Protein AF-A0A7J8M7Q4-F1 (afdb_monomer)

Solvent-accessible surface area (backbone atoms only — not comparable to full-atom values): 4805 Å² total; per-residue (Å²): 112,68,69,64,51,46,54,54,42,45,73,76,51,61,59,79,54,62,69,59,54,52,53,44,48,71,35,91,90,32,54,67,68,55,51,64,54,49,33,63,74,75,36,58,85,83,50,25,62,55,54,52,50,54,49,55,50,54,52,49,51,52,52,48,53,52,48,55,53,50,49,56,57,59,56,57,63,64,67,76,76,117

Mean predicted aligned error: 9.57 Å

Structure (mmCIF, N/CA/C/O backbone):
data_AF-A0A7J8M7Q4-F1
#
_entry.id   AF-A0A7J8M7Q4-F1
#
loop_
_atom_site.group_PDB
_atom_site.id
_atom_site.type_symbol
_atom_site.label_atom_id
_atom_site.label_alt_id
_atom_site.label_comp_id
_atom_site.label_asym_id
_atom_site.label_entity_id
_atom_site.label_seq_id
_atom_site.pdbx_PDB_ins_code
_atom_site.Cartn_x
_atom_site.Cartn_y
_atom_site.Cartn_z
_atom_site.occupancy
_atom_site.B_iso_or_equiv
_atom_site.auth_seq_id
_atom_site.auth_comp_id
_atom_site.auth_asym_id
_atom_site.auth_atom_id
_atom_site.pdbx_PDB_model_num
ATOM 1 N N . MET A 1 1 ? -25.523 -4.921 15.004 1.00 69.50 1 MET A N 1
ATOM 2 C CA . MET A 1 1 ? -25.501 -4.929 13.517 1.00 69.50 1 MET A CA 1
ATOM 3 C C . MET A 1 1 ? -24.1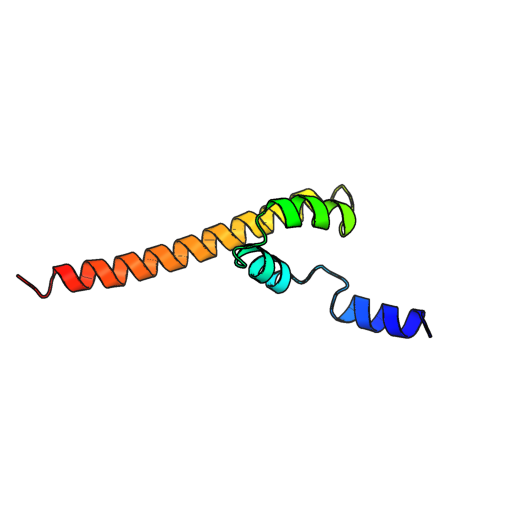61 -4.441 12.975 1.00 69.50 1 MET A C 1
ATOM 5 O O . MET A 1 1 ? -23.564 -5.173 12.196 1.00 69.50 1 MET A O 1
ATOM 9 N N . ALA A 1 2 ? -23.654 -3.293 13.442 1.00 84.75 2 ALA A N 1
ATOM 10 C CA . ALA A 1 2 ? -22.330 -2.772 13.081 1.00 84.75 2 ALA A CA 1
ATOM 11 C C . ALA A 1 2 ? -21.184 -3.785 13.295 1.00 84.75 2 ALA A C 1
ATOM 13 O O . ALA A 1 2 ? -20.432 -4.038 12.364 1.00 84.75 2 ALA A O 1
ATOM 14 N N . GLU A 1 3 ? -21.125 -4.478 14.437 1.00 86.81 3 GLU A N 1
ATOM 15 C CA . GLU A 1 3 ? -20.078 -5.486 14.712 1.00 86.81 3 GLU A CA 1
ATOM 16 C C . GLU A 1 3 ? -20.051 -6.667 13.726 1.00 86.81 3 GLU A C 1
ATOM 18 O O . GLU A 1 3 ? -18.996 -7.217 13.420 1.00 86.81 3 GLU A O 1
ATOM 23 N N . ASN A 1 4 ? -21.208 -7.088 13.203 1.00 87.19 4 ASN A N 1
ATOM 24 C CA . ASN A 1 4 ? -21.255 -8.166 12.208 1.00 87.19 4 ASN A CA 1
ATOM 25 C C . ASN A 1 4 ? -20.774 -7.692 10.836 1.00 87.19 4 ASN A C 1
ATOM 27 O O . ASN A 1 4 ? -20.235 -8.492 10.072 1.00 87.19 4 ASN A O 1
ATOM 31 N N . MET A 1 5 ? -20.978 -6.412 10.518 1.00 89.44 5 MET A N 1
ATOM 32 C CA . MET A 1 5 ? -20.433 -5.809 9.305 1.00 89.44 5 MET A CA 1
ATOM 33 C C . MET A 1 5 ? -18.931 -5.596 9.438 1.00 89.44 5 MET A C 1
ATOM 35 O O . MET A 1 5 ? -18.204 -5.962 8.523 1.00 89.44 5 MET A O 1
ATOM 39 N N . GLN A 1 6 ? -18.477 -5.116 10.596 1.00 84.69 6 GLN A N 1
ATOM 40 C CA . GLN A 1 6 ? -17.063 -4.938 10.900 1.00 84.69 6 GLN A CA 1
ATOM 41 C C . GLN A 1 6 ? -16.306 -6.266 10.830 1.00 84.69 6 GLN A C 1
ATOM 43 O O . GLN A 1 6 ? -15.363 -6.366 10.065 1.00 84.69 6 GLN A O 1
ATOM 48 N N . ARG A 1 7 ? -16.805 -7.350 11.441 1.00 87.06 7 ARG A N 1
ATOM 49 C CA . ARG A 1 7 ? -16.172 -8.680 11.314 1.00 87.06 7 ARG A CA 1
ATOM 50 C C . ARG A 1 7 ? -16.059 -9.188 9.876 1.00 87.06 7 ARG A C 1
ATOM 52 O O . ARG A 1 7 ? -15.096 -9.870 9.540 1.00 87.06 7 ARG A O 1
ATOM 59 N N . LYS A 1 8 ? -17.052 -8.912 9.023 1.00 85.12 8 LYS A N 1
ATOM 60 C CA . LYS A 1 8 ? -16.971 -9.264 7.596 1.00 85.12 8 LYS A CA 1
ATOM 61 C C . LYS A 1 8 ? -15.976 -8.369 6.868 1.00 85.12 8 LYS A C 1
ATOM 63 O O . LYS A 1 8 ? -15.264 -8.867 6.006 1.00 85.12 8 LYS A O 1
ATOM 68 N N . PHE A 1 9 ? -15.943 -7.085 7.208 1.00 81.25 9 PHE A N 1
ATOM 69 C CA . PHE A 1 9 ? -14.973 -6.146 6.676 1.00 81.25 9 PHE A CA 1
ATOM 70 C C . PHE A 1 9 ? -13.562 -6.592 7.053 1.00 81.25 9 PHE A C 1
ATOM 72 O O . PHE A 1 9 ? -12.805 -6.936 6.162 1.00 81.25 9 PHE A O 1
ATOM 79 N N . ASP A 1 10 ? -13.264 -6.761 8.337 1.00 81.56 10 ASP A N 1
ATOM 80 C CA . ASP A 1 10 ? -11.956 -7.194 8.832 1.00 81.56 10 ASP A CA 1
ATOM 81 C C . ASP A 1 10 ? -11.523 -8.537 8.221 1.00 81.56 10 ASP A C 1
ATOM 83 O O . ASP A 1 10 ? -10.367 -8.716 7.851 1.00 81.56 10 ASP A O 1
ATOM 87 N N . LYS A 1 11 ? -12.463 -9.470 8.008 1.00 83.06 11 LYS A N 1
ATOM 88 C CA . LYS A 1 11 ? -12.179 -10.758 7.355 1.00 83.06 11 LYS A CA 1
ATOM 89 C C . LYS A 1 11 ? -11.682 -10.628 5.907 1.00 83.06 11 LYS A C 1
ATOM 91 O O . LYS A 1 11 ? -10.900 -11.469 5.473 1.00 83.06 11 LYS A O 1
ATOM 96 N N . TYR A 1 12 ? -12.180 -9.657 5.142 1.00 74.94 12 TYR A N 1
ATOM 97 C CA . TYR A 1 12 ? -11.868 -9.515 3.709 1.00 74.94 12 TYR A CA 1
ATOM 98 C C . TYR A 1 12 ? -10.978 -8.302 3.387 1.00 74.94 12 TYR A C 1
ATOM 100 O O . TYR A 1 12 ? -10.405 -8.238 2.302 1.00 74.94 12 TYR A O 1
ATOM 108 N N . TRP A 1 13 ? -10.883 -7.355 4.317 1.00 69.56 13 TRP A N 1
ATOM 109 C CA . TRP A 1 13 ? -10.315 -6.016 4.157 1.00 69.56 13 TRP A CA 1
ATOM 110 C C . TRP A 1 13 ? -9.542 -5.528 5.394 1.00 69.56 13 TRP A C 1
ATOM 112 O O . TRP A 1 13 ? -9.089 -4.386 5.391 1.00 69.56 13 TRP A O 1
ATOM 122 N N . GLY A 1 14 ? -9.414 -6.342 6.453 1.00 66.88 14 GLY A N 1
ATOM 123 C CA . GLY A 1 14 ? -8.772 -5.948 7.718 1.00 66.88 14 GLY A CA 1
ATOM 124 C C . GLY A 1 14 ? -7.280 -5.648 7.597 1.00 66.88 14 GLY A C 1
ATOM 125 O O . GLY A 1 14 ? -6.758 -4.839 8.352 1.00 66.88 14 GLY A O 1
ATOM 126 N N . GLU A 1 15 ? -6.620 -6.225 6.595 1.00 68.00 15 GLU A N 1
ATOM 127 C CA . GLU A 1 15 ? -5.350 -5.727 6.072 1.00 68.00 15 GLU A CA 1
ATOM 128 C C . GLU A 1 15 ? -5.616 -5.176 4.668 1.00 68.00 15 GLU A 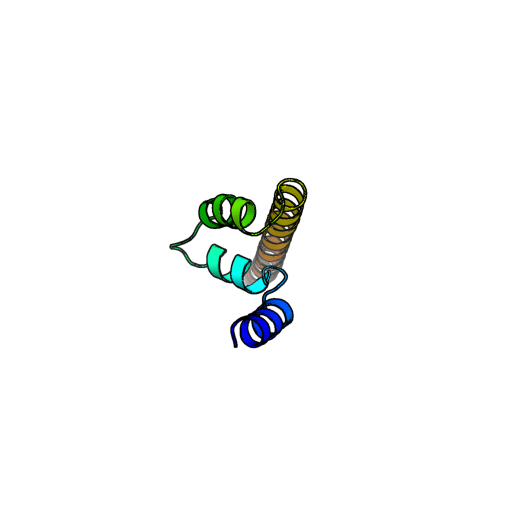C 1
ATOM 130 O O . GLU A 1 15 ? -6.372 -5.777 3.895 1.00 68.00 15 GLU A O 1
ATOM 135 N N . CYS A 1 16 ? -5.052 -4.010 4.329 1.00 68.00 16 CYS A N 1
ATOM 136 C CA . CYS A 1 16 ? -5.317 -3.392 3.031 1.00 68.00 16 CYS A CA 1
ATOM 137 C C . CYS A 1 16 ? -4.882 -4.357 1.923 1.00 68.00 16 CYS A C 1
ATOM 139 O O . CYS A 1 16 ? -3.698 -4.682 1.804 1.00 68.00 16 CYS A O 1
ATOM 141 N N . ASN A 1 17 ? -5.841 -4.824 1.120 1.00 73.06 17 ASN A N 1
ATOM 142 C CA . ASN A 1 17 ? -5.567 -5.801 0.079 1.00 73.06 17 ASN A CA 1
ATOM 143 C C . ASN A 1 17 ? -4.608 -5.189 -0.949 1.00 73.06 17 ASN A C 1
ATOM 145 O O . ASN A 1 17 ? -4.956 -4.277 -1.704 1.00 73.06 17 ASN A O 1
ATOM 149 N N . PHE A 1 18 ? -3.391 -5.717 -0.972 1.00 75.69 18 PHE A N 1
ATOM 150 C CA . PHE A 1 18 ? -2.297 -5.241 -1.807 1.00 75.69 18 PHE A CA 1
ATOM 151 C C . PHE A 1 18 ? -2.658 -5.189 -3.293 1.00 75.69 18 PHE A C 1
ATOM 153 O O . PHE A 1 18 ? -2.236 -4.280 -4.005 1.00 75.69 18 PHE A O 1
ATOM 160 N N . LEU A 1 19 ? -3.506 -6.116 -3.751 1.00 79.12 19 LEU A N 1
ATOM 161 C CA . LEU A 1 19 ? -3.992 -6.158 -5.131 1.00 79.12 19 LEU A CA 1
ATOM 162 C C . LEU A 1 19 ? -4.767 -4.897 -5.506 1.00 79.12 19 LEU A C 1
ATOM 164 O O . LEU A 1 19 ? -4.654 -4.407 -6.624 1.00 79.12 19 LEU A O 1
ATOM 168 N N . ILE A 1 20 ? -5.529 -4.350 -4.565 1.00 80.50 20 ILE A N 1
ATOM 169 C CA . ILE A 1 20 ? -6.337 -3.151 -4.787 1.00 80.50 20 ILE A CA 1
ATOM 170 C C . ILE A 1 20 ? -5.444 -1.920 -4.813 1.00 80.50 20 ILE A C 1
ATOM 172 O O . ILE A 1 20 ? -5.671 -1.020 -5.615 1.00 80.50 20 ILE A O 1
ATOM 176 N N . CYS A 1 21 ? -4.384 -1.917 -4.007 1.00 81.12 21 CYS A N 1
ATOM 177 C CA . CYS A 1 21 ? -3.367 -0.873 -4.043 1.00 81.12 21 CYS A CA 1
ATOM 178 C C . CYS A 1 21 ? -2.631 -0.878 -5.388 1.00 81.12 21 CYS A C 1
ATOM 180 O O . CYS A 1 21 ? -2.534 0.161 -6.035 1.00 81.12 21 CYS A O 1
ATOM 182 N N . ILE A 1 22 ? -2.191 -2.052 -5.854 1.00 82.69 22 ILE A N 1
ATOM 183 C CA . ILE A 1 22 ? -1.549 -2.211 -7.166 1.00 82.69 22 ILE A CA 1
ATOM 184 C C . ILE A 1 22 ? -2.503 -1.785 -8.290 1.00 82.69 22 ILE A C 1
ATOM 186 O O . ILE A 1 22 ? -2.113 -0.999 -9.148 1.00 82.69 22 ILE A O 1
ATOM 190 N N . ALA A 1 23 ? -3.760 -2.235 -8.269 1.00 84.38 23 ALA A N 1
ATOM 191 C CA . ALA A 1 23 ? -4.757 -1.837 -9.262 1.00 84.38 23 ALA A CA 1
ATOM 192 C C . ALA A 1 23 ? -4.997 -0.318 -9.261 1.00 84.38 23 ALA A C 1
ATOM 194 O O . ALA A 1 23 ? -5.076 0.290 -10.325 1.00 84.38 23 ALA A O 1
ATOM 195 N N . ALA A 1 24 ? -5.059 0.303 -8.079 1.00 83.56 24 ALA A N 1
ATOM 196 C CA . ALA A 1 24 ? -5.199 1.748 -7.949 1.00 83.56 24 ALA A CA 1
ATOM 197 C C . ALA A 1 24 ? -3.980 2.496 -8.503 1.00 83.56 24 ALA A C 1
ATOM 199 O O . ALA A 1 24 ? -4.153 3.530 -9.125 1.00 83.56 24 ALA A O 1
ATOM 200 N N . ILE A 1 25 ? -2.766 1.982 -8.315 1.00 83.50 25 ILE A N 1
ATOM 201 C CA . ILE A 1 25 ? -1.525 2.580 -8.836 1.00 83.50 25 ILE A CA 1
ATOM 202 C C . ILE A 1 25 ? -1.414 2.473 -10.357 1.00 83.50 25 ILE A C 1
ATOM 204 O O . ILE A 1 25 ? -0.877 3.369 -11.011 1.00 83.50 25 ILE A O 1
ATOM 208 N N . LEU A 1 26 ? -1.844 1.336 -10.902 1.00 82.06 26 LEU A N 1
ATOM 209 C CA . LEU A 1 26 ? -1.834 1.081 -12.339 1.00 82.06 26 LEU A CA 1
ATOM 210 C C . LEU A 1 26 ? -2.950 1.856 -13.058 1.00 82.06 26 LEU A C 1
ATOM 212 O O . LEU A 1 26 ? -2.866 2.061 -14.268 1.00 82.06 26 LEU A O 1
ATOM 216 N N . ASP A 1 27 ? -3.966 2.334 -12.332 1.00 82.81 27 ASP A N 1
ATOM 217 C CA . ASP A 1 27 ? -4.923 3.304 -12.858 1.00 82.81 27 ASP A CA 1
ATOM 218 C C . ASP A 1 27 ? -4.214 4.643 -13.113 1.00 82.81 27 ASP A C 1
ATOM 220 O O . ASP A 1 27 ? -3.676 5.287 -12.211 1.00 82.81 27 ASP A O 1
ATOM 224 N N . LEU A 1 28 ? -4.254 5.103 -14.365 1.00 72.44 28 LEU A N 1
ATOM 225 C CA . LEU A 1 28 ? -3.588 6.323 -14.829 1.00 72.44 28 LEU A CA 1
ATOM 226 C C . LEU A 1 28 ? -3.954 7.578 -14.011 1.00 72.44 28 LEU A C 1
ATOM 228 O O . LEU A 1 28 ? -3.194 8.553 -13.995 1.00 72.44 28 LEU A O 1
ATOM 232 N N . ARG A 1 29 ? -5.118 7.564 -13.347 1.00 73.81 29 ARG A N 1
ATOM 233 C CA . ARG A 1 29 ? -5.641 8.668 -12.527 1.00 73.81 29 ARG A CA 1
ATOM 234 C C . ARG A 1 29 ? -5.013 8.728 -11.136 1.00 73.81 29 ARG A C 1
ATOM 236 O O . ARG A 1 29 ? -4.989 9.799 -10.530 1.00 73.81 29 ARG A O 1
ATOM 243 N N . SER A 1 30 ? -4.495 7.611 -10.641 1.00 64.88 30 SER A N 1
ATOM 244 C CA . SER A 1 30 ? -4.109 7.430 -9.246 1.00 64.88 30 SER A CA 1
ATOM 245 C C . SER A 1 30 ? -2.635 7.034 -9.166 1.00 64.88 30 SER A C 1
ATOM 247 O O . SER A 1 30 ? -2.241 5.905 -9.409 1.00 64.88 30 SER A O 1
ATOM 249 N N . LYS A 1 31 ? -1.771 8.002 -8.839 1.00 75.00 31 LYS A N 1
ATOM 250 C CA . LYS A 1 31 ? -0.324 7.771 -8.658 1.00 75.00 31 LYS A CA 1
ATOM 251 C C . LYS A 1 31 ? -0.008 7.294 -7.233 1.00 75.00 31 LYS A C 1
ATOM 253 O O . LYS A 1 31 ? -0.879 7.303 -6.367 1.00 75.00 31 LYS A O 1
ATOM 258 N N . MET A 1 32 ? 1.276 7.025 -6.956 1.00 79.19 32 MET A N 1
ATOM 259 C CA . MET A 1 32 ? 1.799 6.728 -5.604 1.00 79.19 32 MET A CA 1
ATOM 260 C C . MET A 1 32 ? 1.299 7.666 -4.505 1.00 79.19 32 MET A C 1
ATOM 262 O O . MET A 1 32 ? 1.085 7.221 -3.387 1.00 79.19 32 MET A O 1
ATOM 266 N N . LYS A 1 33 ? 1.043 8.939 -4.831 1.00 80.81 33 LYS A N 1
ATOM 267 C CA . LYS A 1 33 ? 0.555 9.937 -3.871 1.00 80.81 33 LYS A CA 1
ATOM 268 C C . LYS A 1 33 ? -0.730 9.516 -3.154 1.00 80.81 33 LYS A C 1
ATOM 270 O O . LYS A 1 33 ? -0.922 9.895 -2.004 1.00 80.81 33 LYS A O 1
ATOM 275 N N . LEU A 1 34 ? -1.611 8.768 -3.828 1.00 80.75 34 LEU A N 1
ATOM 276 C CA . LEU A 1 34 ? -2.831 8.264 -3.200 1.00 80.75 34 LEU A CA 1
ATOM 277 C C . LEU A 1 34 ? -2.486 7.258 -2.101 1.00 80.75 34 LEU A C 1
ATOM 279 O O . LEU A 1 34 ? -3.057 7.325 -1.023 1.00 80.75 34 LEU A O 1
ATOM 283 N N . ILE A 1 35 ? -1.517 6.378 -2.349 1.00 82.25 35 ILE A N 1
ATOM 284 C CA . ILE A 1 35 ? -1.089 5.385 -1.369 1.00 82.25 35 ILE A CA 1
ATOM 285 C C . ILE A 1 35 ? -0.329 6.029 -0.215 1.00 82.25 35 ILE A C 1
ATOM 287 O O . ILE A 1 35 ? -0.623 5.707 0.933 1.00 82.25 35 ILE A O 1
ATOM 291 N N . ASP A 1 36 ? 0.573 6.972 -0.498 1.00 82.19 36 ASP A N 1
ATOM 292 C CA . ASP A 1 36 ? 1.299 7.701 0.548 1.00 82.19 36 ASP A CA 1
ATOM 293 C C . ASP A 1 36 ? 0.320 8.352 1.540 1.00 82.19 36 ASP A C 1
ATOM 295 O O . ASP A 1 36 ? 0.537 8.316 2.747 1.00 82.19 36 ASP A O 1
ATOM 299 N N . PHE A 1 37 ? -0.804 8.884 1.047 1.00 82.50 37 PHE A N 1
ATOM 300 C CA . PHE A 1 37 ? -1.860 9.424 1.899 1.00 82.50 37 PHE A CA 1
ATOM 301 C C . PHE A 1 37 ? -2.688 8.325 2.580 1.00 82.50 37 PHE A C 1
ATOM 303 O O . PHE A 1 37 ? -2.869 8.344 3.796 1.00 82.50 37 PHE A O 1
ATOM 310 N N . SER A 1 38 ? -3.203 7.361 1.813 1.00 82.44 38 SER A N 1
ATOM 311 C CA . SER A 1 38 ? -4.119 6.338 2.321 1.00 82.44 38 SER A CA 1
ATOM 312 C C . SER A 1 38 ? -3.470 5.431 3.361 1.00 82.44 38 SER A C 1
ATOM 314 O O . SER A 1 38 ? -4.127 5.060 4.329 1.00 82.44 38 SER A O 1
ATOM 316 N N . PHE A 1 39 ? -2.193 5.086 3.214 1.00 82.31 39 PHE A N 1
ATOM 317 C CA . PHE A 1 39 ? -1.530 4.176 4.147 1.00 82.31 39 PHE A CA 1
ATOM 318 C C . PHE A 1 39 ? -1.231 4.843 5.485 1.00 82.31 39 PHE A C 1
ATOM 320 O O . PHE A 1 39 ? -1.325 4.167 6.502 1.00 82.31 39 PHE A O 1
ATOM 327 N N . CYS A 1 40 ? -1.002 6.160 5.510 1.00 80.75 40 CYS A N 1
ATOM 328 C CA . CYS A 1 40 ? -0.938 6.919 6.762 1.00 80.75 40 CYS A CA 1
ATOM 329 C C . CYS A 1 40 ? -2.271 6.913 7.535 1.00 80.75 40 CYS A C 1
ATOM 331 O O . CYS A 1 40 ? -2.279 7.147 8.737 1.00 80.75 40 CYS A O 1
ATOM 333 N N . VAL A 1 41 ? -3.400 6.682 6.852 1.00 81.88 41 VAL A N 1
ATOM 334 C CA . VAL A 1 41 ? -4.744 6.661 7.460 1.00 81.88 41 VAL A CA 1
ATOM 335 C C . VAL A 1 41 ? -5.185 5.242 7.835 1.00 81.88 41 VAL A C 1
ATOM 337 O O . VAL A 1 41 ? -5.928 5.065 8.796 1.00 81.88 41 VAL A O 1
ATOM 340 N N . ILE A 1 42 ? -4.764 4.235 7.065 1.00 81.88 42 ILE A N 1
ATOM 341 C CA . ILE A 1 42 ? -5.210 2.840 7.214 1.00 81.88 42 ILE A CA 1
ATOM 342 C C . ILE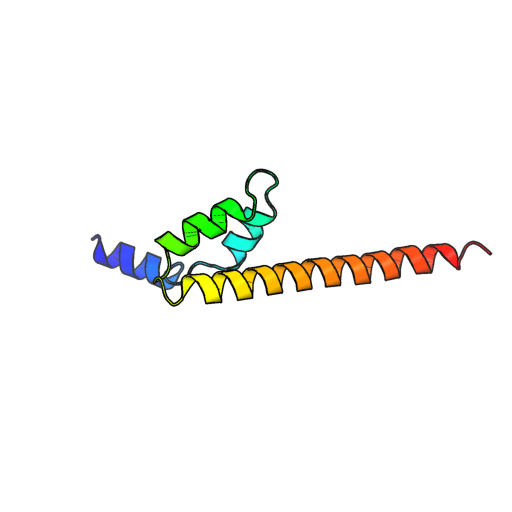 A 1 42 ? -4.301 2.049 8.162 1.00 81.88 42 ILE A C 1
ATOM 344 O O . ILE A 1 42 ? -4.783 1.162 8.863 1.00 81.88 42 ILE A O 1
ATOM 348 N N . TYR A 1 43 ? -3.003 2.356 8.191 1.00 81.31 43 TYR A N 1
ATOM 349 C CA . TYR A 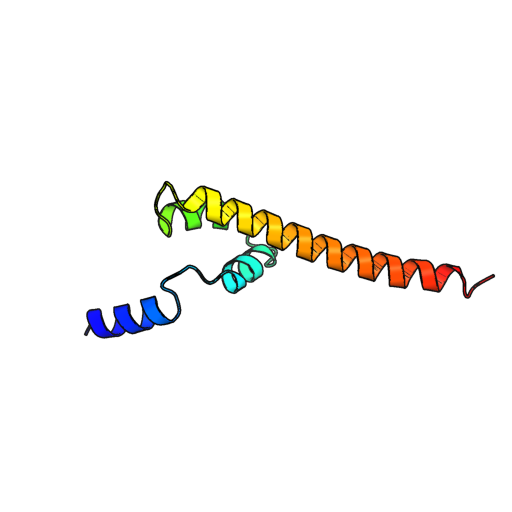1 43 ? -2.022 1.659 9.019 1.00 81.31 43 TYR A CA 1
ATOM 350 C C . TYR A 1 43 ? -1.568 2.524 10.196 1.00 81.31 43 TYR A C 1
ATOM 352 O O . TYR A 1 43 ? -1.610 3.751 10.143 1.00 81.31 43 TYR A O 1
ATOM 360 N N . PHE A 1 44 ? -1.095 1.871 11.259 1.00 79.88 44 PHE A N 1
ATOM 361 C CA . PHE A 1 44 ? -0.390 2.555 12.340 1.00 79.88 44 PHE A CA 1
ATOM 362 C C . PHE A 1 44 ? 0.896 3.209 11.813 1.00 79.88 44 PHE A C 1
ATOM 364 O O . PHE A 1 44 ? 1.503 2.718 10.861 1.00 79.88 44 PHE A O 1
ATOM 371 N N . GLU A 1 45 ? 1.326 4.294 12.460 1.00 79.50 45 GLU A N 1
ATOM 372 C CA . GLU A 1 45 ? 2.459 5.136 12.039 1.00 79.50 45 GLU A CA 1
ATOM 373 C C . GLU A 1 45 ? 3.766 4.341 11.835 1.00 79.50 45 GLU A C 1
ATOM 375 O O . GLU A 1 45 ? 4.541 4.628 10.928 1.00 79.50 45 GLU A O 1
ATOM 380 N N . GLU A 1 46 ? 3.958 3.278 12.619 1.00 82.38 46 GLU A N 1
ATOM 381 C CA . GLU A 1 46 ? 5.094 2.349 12.538 1.00 82.38 46 GLU A CA 1
ATOM 382 C C . GLU A 1 46 ? 5.015 1.387 11.331 1.00 82.38 46 GLU A C 1
ATOM 384 O O . GLU A 1 46 ? 6.038 1.014 10.756 1.00 82.38 46 GLU A O 1
ATOM 389 N N . GLU A 1 47 ? 3.808 0.981 10.918 1.00 82.88 47 GLU A N 1
ATOM 390 C CA . GLU A 1 47 ? 3.597 -0.057 9.894 1.00 82.88 47 GLU A CA 1
ATOM 391 C C . GLU A 1 47 ? 3.430 0.539 8.486 1.00 82.88 47 GLU A C 1
ATOM 393 O O . GLU A 1 47 ? 3.808 -0.079 7.486 1.00 82.88 47 GLU A O 1
ATOM 398 N N . ALA A 1 48 ? 2.931 1.777 8.386 1.00 84.31 48 ALA A N 1
ATOM 399 C CA . ALA A 1 48 ? 2.727 2.454 7.105 1.00 84.31 48 ALA A CA 1
ATOM 400 C C . ALA A 1 48 ? 4.009 2.533 6.240 1.00 84.31 48 ALA A C 1
ATOM 402 O O . ALA A 1 48 ? 3.942 2.164 5.061 1.00 84.31 48 ALA A O 1
ATOM 403 N N . PRO A 1 49 ? 5.193 2.922 6.768 1.00 87.12 49 PRO A N 1
ATOM 404 C CA . PRO A 1 49 ? 6.421 2.984 5.974 1.00 87.12 49 PRO A CA 1
ATOM 405 C C . PRO A 1 49 ? 6.848 1.613 5.443 1.00 87.12 49 PRO A C 1
ATOM 407 O O . PRO A 1 49 ? 7.293 1.493 4.297 1.00 87.12 49 PRO A O 1
ATOM 410 N N . ARG A 1 50 ? 6.681 0.566 6.260 1.00 88.19 50 ARG A N 1
ATOM 411 C CA . ARG A 1 50 ? 7.009 -0.812 5.888 1.00 88.19 50 ARG A CA 1
ATOM 412 C C . ARG A 1 50 ? 6.119 -1.292 4.747 1.00 88.19 50 ARG A C 1
ATOM 414 O O . ARG A 1 50 ? 6.630 -1.820 3.758 1.00 88.19 50 ARG A O 1
ATOM 421 N N . GLN A 1 51 ? 4.817 -1.041 4.836 1.00 85.25 51 GLN A N 1
ATOM 422 C CA . GLN A 1 51 ? 3.875 -1.465 3.807 1.00 85.25 51 GLN A CA 1
ATOM 423 C C . GLN A 1 51 ? 4.065 -0.700 2.486 1.00 85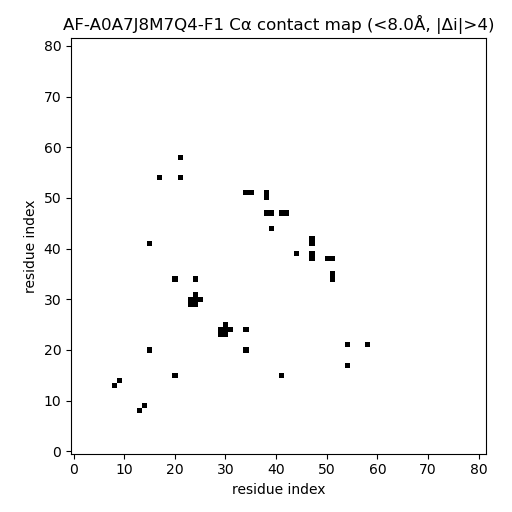.25 51 GLN A C 1
ATOM 425 O O . GLN A 1 51 ? 3.992 -1.297 1.409 1.00 85.25 51 GLN A O 1
ATOM 430 N N . ILE A 1 52 ? 4.400 0.596 2.547 1.00 86.56 52 ILE A N 1
ATOM 431 C CA . ILE A 1 52 ? 4.771 1.389 1.362 1.00 86.56 52 ILE A CA 1
ATOM 432 C C . ILE A 1 52 ? 6.030 0.815 0.696 1.00 86.56 52 ILE A C 1
ATOM 434 O O . ILE A 1 52 ? 6.082 0.701 -0.532 1.00 86.56 52 ILE A O 1
ATOM 438 N N . LEU A 1 53 ? 7.042 0.427 1.479 1.00 89.25 53 LEU A N 1
ATOM 439 C CA . LEU A 1 53 ? 8.280 -0.146 0.947 1.00 89.25 53 LEU A CA 1
ATOM 440 C C . LEU A 1 53 ? 8.029 -1.467 0.213 1.00 89.25 53 LEU A C 1
ATOM 442 O O . LEU A 1 53 ? 8.489 -1.625 -0.921 1.00 89.25 53 LEU A O 1
ATOM 446 N N . ILE A 1 54 ? 7.271 -2.381 0.828 1.00 88.19 54 ILE A N 1
ATOM 447 C CA . ILE A 1 54 ? 6.881 -3.650 0.194 1.00 88.19 54 ILE A CA 1
ATOM 448 C C . ILE A 1 54 ? 6.168 -3.356 -1.128 1.00 88.19 54 ILE A C 1
ATOM 450 O O . ILE A 1 54 ? 6.435 -4.002 -2.137 1.00 88.19 54 ILE A O 1
ATOM 454 N N . MET A 1 55 ? 5.323 -2.325 -1.161 1.00 86.25 55 MET A N 1
ATOM 455 C CA . MET A 1 55 ? 4.518 -2.028 -2.341 1.00 86.25 55 MET A CA 1
ATOM 456 C C . MET A 1 55 ? 5.364 -1.495 -3.488 1.00 86.25 55 MET A C 1
ATOM 458 O O . MET A 1 55 ? 5.215 -1.936 -4.629 1.00 86.25 55 MET A O 1
ATOM 462 N N . ARG A 1 56 ? 6.307 -0.600 -3.184 1.00 88.31 56 ARG A N 1
ATOM 463 C CA . ARG A 1 56 ? 7.291 -0.123 -4.162 1.00 88.31 56 ARG A CA 1
ATOM 464 C C . ARG A 1 56 ? 8.135 -1.272 -4.704 1.00 88.31 56 ARG A C 1
ATOM 466 O O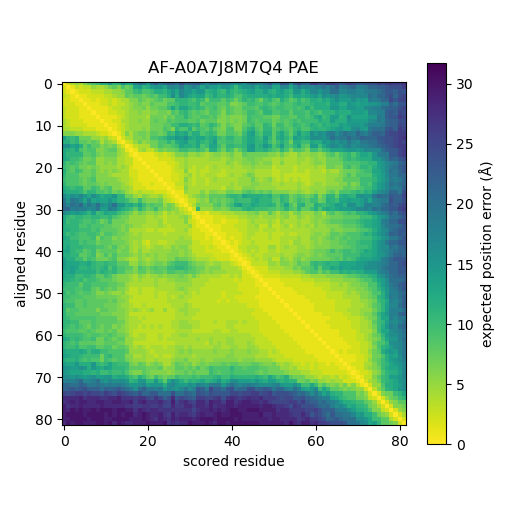 . ARG A 1 56 ? 8.374 -1.314 -5.907 1.00 88.31 56 ARG A O 1
ATOM 473 N N . HIS A 1 57 ? 8.539 -2.206 -3.844 1.00 90.31 57 HIS A N 1
ATOM 474 C CA . HIS A 1 57 ? 9.289 -3.387 -4.259 1.00 90.31 57 HIS A CA 1
ATOM 475 C C . HIS A 1 57 ? 8.466 -4.286 -5.193 1.00 90.31 57 HIS A C 1
ATOM 477 O O . HIS A 1 57 ? 8.940 -4.648 -6.265 1.00 90.31 57 HIS A O 1
ATOM 483 N N . SER A 1 58 ? 7.211 -4.594 -4.851 1.00 88.25 58 SER A N 1
ATOM 484 C CA . SER A 1 58 ? 6.333 -5.411 -5.703 1.00 88.25 58 SER A CA 1
ATOM 485 C C . SER A 1 58 ? 6.094 -4.793 -7.082 1.00 88.25 58 SER A C 1
ATOM 487 O O . SER A 1 58 ? 6.080 -5.509 -8.078 1.00 88.25 58 SER A O 1
ATOM 489 N N . LEU A 1 59 ? 5.934 -3.470 -7.161 1.00 88.12 59 LEU A N 1
ATOM 490 C CA . LEU A 1 59 ? 5.781 -2.769 -8.441 1.00 88.12 59 LEU A CA 1
ATOM 491 C C . LEU A 1 59 ? 7.054 -2.805 -9.279 1.00 88.12 59 LEU A C 1
ATOM 493 O O . LEU A 1 59 ? 6.978 -2.934 -10.498 1.00 88.12 59 LEU A O 1
ATOM 497 N N . TYR A 1 60 ? 8.210 -2.680 -8.629 1.00 90.44 60 TYR A N 1
ATOM 498 C CA . TYR A 1 60 ? 9.492 -2.777 -9.309 1.00 90.44 60 TYR A CA 1
ATOM 499 C C . TYR A 1 60 ? 9.695 -4.173 -9.901 1.00 90.44 60 TYR A C 1
ATOM 501 O O . TYR A 1 60 ? 10.037 -4.284 -11.074 1.00 90.44 60 TYR A O 1
ATOM 509 N N . GLU A 1 61 ? 9.409 -5.225 -9.133 1.00 91.75 61 GLU A N 1
ATOM 510 C CA . GLU A 1 61 ? 9.486 -6.606 -9.620 1.00 91.75 61 GLU A CA 1
ATOM 511 C C . GLU A 1 61 ? 8.502 -6.869 -10.768 1.00 91.75 61 GLU A C 1
ATOM 513 O O . GLU A 1 61 ? 8.875 -7.485 -11.765 1.00 91.75 61 GLU A O 1
ATOM 518 N N . LEU A 1 62 ? 7.275 -6.339 -10.686 1.00 89.81 62 LEU A N 1
ATOM 519 C CA . LEU A 1 62 ? 6.295 -6.438 -11.773 1.00 89.81 62 LEU A CA 1
ATOM 520 C C . LEU A 1 62 ? 6.802 -5.766 -13.058 1.00 89.81 62 LEU A C 1
ATOM 522 O O . LEU A 1 62 ? 6.720 -6.342 -14.141 1.00 89.81 62 LEU A O 1
ATOM 526 N N . TYR A 1 63 ? 7.339 -4.550 -12.936 1.00 89.00 63 TYR A N 1
ATOM 527 C CA . TYR A 1 63 ? 7.898 -3.818 -14.070 1.00 89.00 63 TYR A CA 1
ATOM 528 C C . TYR A 1 63 ? 9.120 -4.526 -14.660 1.00 89.00 63 TYR A C 1
ATOM 530 O O . TYR A 1 63 ? 9.255 -4.615 -15.879 1.00 89.00 63 TYR A O 1
ATOM 538 N N . LYS A 1 64 ? 9.997 -5.051 -13.804 1.00 93.00 64 LYS A N 1
ATOM 539 C CA . LYS A 1 64 ? 11.168 -5.815 -14.222 1.00 9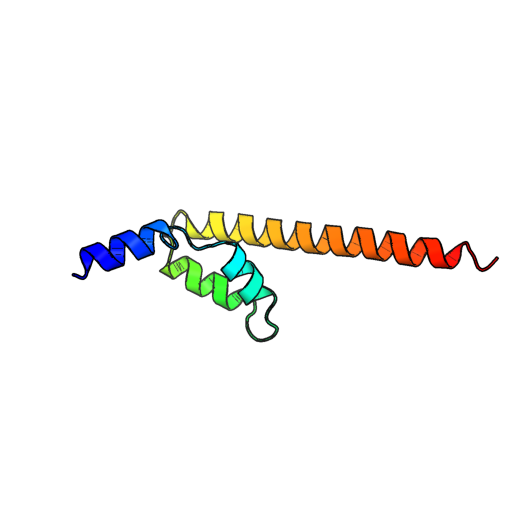3.00 64 LYS A CA 1
ATOM 540 C C . LYS A 1 64 ? 10.760 -7.053 -15.022 1.00 93.00 64 LYS A C 1
ATOM 542 O O . LYS A 1 64 ? 11.267 -7.226 -16.122 1.00 93.00 64 LYS A O 1
ATOM 547 N N . GLY A 1 65 ? 9.800 -7.839 -14.530 1.00 92.56 65 GLY A N 1
ATOM 548 C CA . GLY A 1 65 ? 9.280 -9.002 -15.256 1.00 92.56 65 GLY A CA 1
ATOM 549 C C . GLY A 1 65 ? 8.711 -8.634 -16.630 1.00 92.56 65 GLY A C 1
ATOM 550 O O . GLY A 1 65 ? 9.044 -9.273 -17.623 1.00 92.56 65 GLY A O 1
ATOM 551 N N . TYR A 1 66 ? 7.943 -7.542 -16.709 1.00 91.19 66 TYR A N 1
ATOM 552 C CA . TYR A 1 66 ? 7.452 -7.017 -17.987 1.00 91.19 66 TYR A CA 1
ATOM 553 C C . TYR A 1 66 ? 8.593 -6.649 -18.951 1.00 91.19 66 TYR A C 1
ATOM 555 O O . TYR A 1 66 ? 8.537 -6.973 -20.136 1.00 91.19 66 TYR A O 1
ATOM 563 N N . MET A 1 67 ? 9.635 -5.976 -18.458 1.00 92.56 67 MET A N 1
ATOM 564 C CA . MET A 1 67 ? 10.782 -5.589 -19.282 1.00 92.56 67 M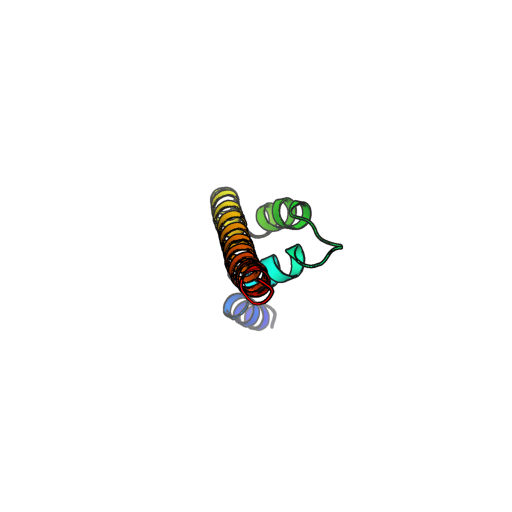ET A CA 1
ATOM 565 C C . MET A 1 67 ? 11.596 -6.794 -19.746 1.00 92.56 67 MET A C 1
ATOM 567 O O . MET A 1 67 ? 12.029 -6.811 -20.896 1.00 92.56 67 MET A O 1
ATOM 571 N N . ASP A 1 68 ? 11.783 -7.794 -18.888 1.00 93.38 68 ASP A N 1
ATOM 572 C CA . ASP A 1 68 ? 12.500 -9.022 -19.231 1.00 93.38 68 ASP A CA 1
ATOM 573 C C . ASP A 1 68 ? 11.758 -9.789 -20.347 1.00 93.38 68 ASP A C 1
ATOM 575 O O . ASP A 1 68 ? 12.378 -10.206 -21.329 1.00 93.38 68 ASP A O 1
ATOM 579 N N . GLU A 1 69 ? 10.424 -9.890 -20.269 1.00 91.25 69 GLU A N 1
ATOM 580 C CA . GLU A 1 69 ? 9.579 -10.477 -21.326 1.00 91.25 69 GLU A CA 1
ATOM 581 C C . GLU A 1 69 ? 9.596 -9.658 -22.626 1.00 91.25 69 GLU A C 1
ATOM 583 O O . GLU A 1 69 ? 9.708 -10.215 -23.725 1.00 91.25 69 GLU A O 1
ATOM 588 N N . TYR A 1 70 ? 9.514 -8.331 -22.515 1.00 89.81 70 TYR A N 1
ATOM 589 C CA . TYR A 1 70 ? 9.596 -7.428 -23.661 1.00 89.81 70 TYR A CA 1
ATOM 590 C C . TYR A 1 70 ? 10.943 -7.579 -24.379 1.00 89.81 70 TYR A C 1
ATOM 592 O O . TYR A 1 70 ? 10.990 -7.784 -25.589 1.00 89.81 70 TYR A O 1
ATOM 600 N N . VAL A 1 71 ? 12.056 -7.563 -23.642 1.00 90.38 71 VAL A N 1
ATOM 601 C CA . VAL A 1 71 ? 13.396 -7.753 -24.214 1.00 90.38 71 VAL A CA 1
ATOM 602 C C . VAL A 1 71 ? 13.519 -9.126 -24.877 1.00 90.38 71 VAL A C 1
ATOM 604 O O . VAL A 1 71 ? 14.017 -9.200 -25.999 1.00 90.38 71 VAL A O 1
ATOM 607 N N . ALA A 1 72 ? 13.024 -10.196 -24.249 1.00 85.00 72 ALA A N 1
ATOM 608 C CA . ALA A 1 72 ? 13.046 -11.534 -24.841 1.00 85.00 72 ALA A CA 1
ATOM 609 C C . ALA A 1 72 ? 12.288 -11.595 -26.184 1.00 85.00 72 ALA A C 1
ATOM 611 O O . ALA A 1 72 ? 12.776 -12.184 -27.150 1.00 85.00 72 ALA A O 1
ATOM 612 N N . THR A 1 73 ? 11.136 -10.927 -26.270 1.00 81.19 73 THR A N 1
ATOM 613 C CA . THR A 1 73 ? 10.300 -10.881 -27.482 1.00 81.19 73 THR A CA 1
ATOM 614 C C . THR A 1 73 ? 10.946 -10.040 -28.592 1.00 81.19 73 THR A C 1
ATOM 616 O O . THR A 1 73 ? 10.980 -10.430 -29.764 1.00 81.19 73 THR A O 1
ATOM 619 N N . ASN A 1 74 ? 11.519 -8.891 -28.235 1.00 69.94 74 ASN A N 1
ATOM 620 C CA . ASN A 1 74 ? 12.107 -7.954 -29.192 1.00 69.94 74 ASN A CA 1
ATOM 621 C C . ASN A 1 74 ? 13.499 -8.390 -29.694 1.00 69.94 74 ASN A C 1
ATOM 623 O O . ASN A 1 74 ? 13.842 -8.116 -30.846 1.00 69.94 74 ASN A O 1
ATOM 627 N N . VAL A 1 75 ? 14.291 -9.099 -28.880 1.00 59.16 75 VAL A N 1
ATOM 628 C CA . VAL A 1 75 ? 15.597 -9.650 -29.295 1.00 59.16 75 VAL A CA 1
ATOM 629 C C . VAL A 1 75 ? 15.425 -10.857 -30.225 1.00 59.16 75 VAL A C 1
ATOM 631 O O . VAL A 1 75 ? 16.170 -10.969 -31.196 1.00 59.16 75 VAL A O 1
ATOM 634 N N . GLY A 1 76 ? 14.402 -11.698 -30.019 1.00 53.16 76 GLY A N 1
ATOM 635 C CA . GLY A 1 76 ? 14.094 -12.815 -30.928 1.00 53.16 76 GLY A CA 1
ATOM 636 C C . GLY A 1 76 ? 13.732 -12.370 -32.351 1.00 53.16 76 GLY A C 1
ATOM 637 O O . GLY A 1 76 ? 14.167 -12.977 -33.322 1.00 53.16 76 GLY A O 1
ATOM 638 N N . THR A 1 77 ? 13.038 -11.236 -32.491 1.00 51.88 77 THR A N 1
ATOM 639 C CA . THR A 1 77 ? 12.609 -10.708 -33.804 1.00 51.88 77 THR A CA 1
ATOM 640 C C . THR A 1 77 ? 13.773 -10.117 -34.623 1.00 51.88 77 THR A C 1
ATOM 642 O O . THR A 1 77 ? 13.665 -9.935 -35.835 1.00 51.88 77 THR A O 1
ATOM 645 N N . SER A 1 78 ? 14.907 -9.821 -33.980 1.00 51.09 78 SER A N 1
ATOM 646 C CA . SER A 1 78 ? 16.090 -9.265 -34.654 1.00 51.09 78 SER A CA 1
ATOM 647 C C . SER A 1 78 ? 17.002 -10.344 -35.250 1.00 51.09 78 SER A C 1
ATOM 649 O O . SER A 1 78 ? 17.845 -10.016 -36.073 1.00 51.09 78 SER A O 1
ATOM 651 N N . MET A 1 79 ? 16.843 -11.613 -34.851 1.00 51.38 79 MET A N 1
ATOM 652 C CA . MET A 1 79 ? 17.670 -12.732 -35.333 1.00 51.38 79 MET A CA 1
ATOM 653 C C . MET A 1 79 ? 16.990 -13.594 -36.410 1.00 51.38 79 MET A C 1
ATOM 655 O O . MET A 1 79 ? 17.634 -14.482 -36.954 1.00 51.38 79 MET A O 1
ATOM 659 N N . GLU A 1 80 ? 15.719 -13.344 -36.742 1.00 50.09 80 GLU A N 1
ATOM 660 C CA . GLU A 1 80 ? 15.017 -14.023 -37.850 1.00 50.09 80 GLU A CA 1
ATOM 661 C C . GLU A 1 80 ? 15.071 -13.245 -39.180 1.00 50.09 80 GLU A C 1
ATOM 663 O O . GLU A 1 80 ? 14.551 -13.722 -40.185 1.00 50.09 80 GLU A O 1
ATOM 668 N N . ASN A 1 81 ? 15.703 -12.064 -39.207 1.00 51.09 81 ASN A N 1
ATOM 669 C CA . ASN A 1 81 ? 15.763 -11.193 -40.388 1.00 51.09 81 ASN A CA 1
ATOM 670 C C . ASN A 1 81 ? 17.168 -11.023 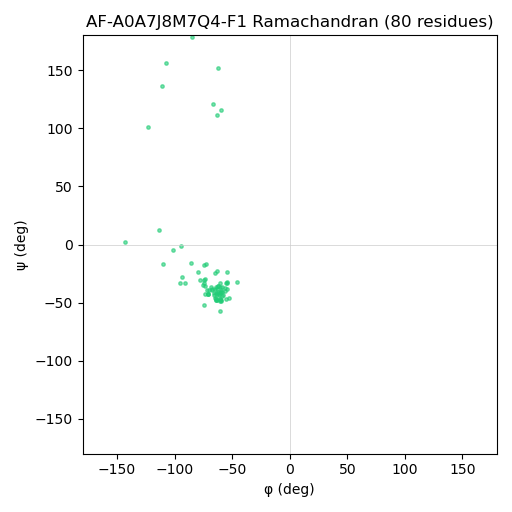-41.006 1.00 51.09 81 ASN A C 1
ATOM 672 O O . ASN A 1 81 ? 17.312 -10.160 -41.870 1.00 51.09 81 ASN A O 1
ATOM 676 N N . ASP A 1 82 ? 18.158 -11.837 -40.618 1.00 40.47 82 ASP A N 1
ATOM 677 C CA . ASP A 1 82 ? 19.489 -11.893 -41.258 1.00 40.47 82 ASP A CA 1
ATOM 678 C C . ASP A 1 82 ? 19.775 -13.277 -41.869 1.00 40.47 82 ASP A C 1
ATOM 680 O O . ASP A 1 82 ? 19.557 -14.298 -41.174 1.00 40.47 82 ASP A O 1
#

Radius of gyration: 18.78 Å; Cα contacts (8 Å, |Δi|>4): 24; chains: 1; bounding box: 45×24×56 Å

Foldseek 3Di:
DVVVVVVVCCVVPVDPPLVVVVVQCVPPVHHCVVLLVVLPVNDDPVCSVVVSVVSVVVVVVVVVVVVVVVCVVVVVVVVVPD

InterPro domains:
  IPR025525 hAT-like transposase, RNase-H fold [PF14372] (1-66)

Sequence (82 aa):
MAENMQRKFDKYWGECNFLICIAAILDLRSKMKLIDFSFCVIYFEEEAPRQILIMRHSLYELYKGYMDEYVATNVGTSMEND

Secondary structure (DSSP, 8-state):
-HHHHHHHHHHHHSS--HHHHHHHHHSTT--HHHHHHHHHHHS-TTTHHHHHHHHHHHHHHHHHHHHHHHHHHHHHTTSS--

pLDDT: mean 79.7, std 11.49, range [40.47, 93.38]

Organism: NCBI:txid34289